Protein AF-A0A820MQW8-F1 (afdb_monomer_lite)

Structure (mmCIF, N/CA/C/O backbone):
data_AF-A0A820MQW8-F1
#
_entry.id   AF-A0A820MQW8-F1
#
loop_
_atom_site.group_PDB
_atom_site.id
_atom_site.type_symbol
_atom_site.label_atom_id
_atom_site.label_alt_id
_ato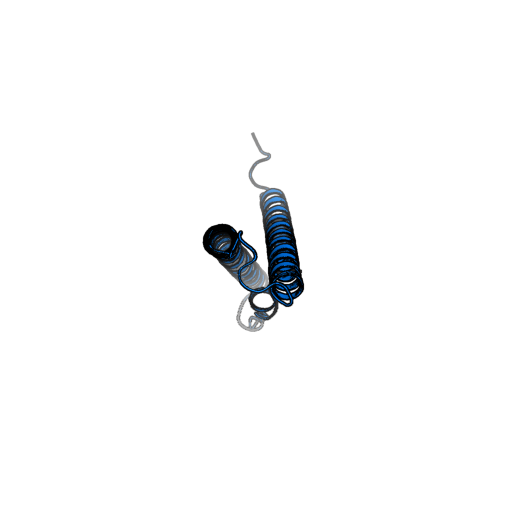m_site.label_comp_id
_atom_site.label_asym_id
_atom_site.label_entity_id
_atom_site.label_seq_id
_atom_site.pdbx_PDB_ins_code
_atom_site.Cartn_x
_atom_site.Cartn_y
_atom_site.Cartn_z
_atom_site.occupancy
_atom_site.B_iso_or_equiv
_atom_site.auth_seq_id
_atom_site.auth_comp_id
_atom_site.auth_asym_id
_atom_site.auth_atom_id
_atom_site.pdbx_PDB_model_num
ATOM 1 N N . MET A 1 1 ? -7.905 2.140 -4.196 1.00 46.97 1 MET A N 1
ATOM 2 C CA . MET A 1 1 ? -8.054 0.888 -3.418 1.00 46.97 1 MET A CA 1
ATOM 3 C C . MET A 1 1 ? -6.658 0.487 -2.981 1.00 46.97 1 MET A C 1
ATOM 5 O O . MET A 1 1 ? -5.786 0.477 -3.845 1.00 46.97 1 MET A O 1
ATOM 9 N N . PRO A 1 2 ? -6.408 0.249 -1.688 1.00 52.06 2 PRO A N 1
ATOM 10 C CA . PRO A 1 2 ? -5.089 -0.156 -1.218 1.00 52.06 2 PRO A CA 1
ATOM 11 C C . PRO A 1 2 ? -4.664 -1.500 -1.855 1.00 52.06 2 PRO A C 1
ATOM 13 O O . PRO A 1 2 ? -5.496 -2.222 -2.417 1.00 52.06 2 PRO A O 1
ATOM 16 N N . PRO A 1 3 ? -3.366 -1.857 -1.818 1.00 58.19 3 PRO A N 1
ATOM 17 C CA . PRO A 1 3 ? -2.882 -3.121 -2.363 1.00 58.19 3 PRO A CA 1
ATOM 18 C C . PRO A 1 3 ? -3.689 -4.293 -1.802 1.00 58.19 3 PRO A C 1
ATOM 20 O O . PRO A 1 3 ? -3.958 -4.339 -0.603 1.00 58.19 3 PRO A O 1
ATOM 23 N N . LYS A 1 4 ? -4.027 -5.280 -2.647 1.00 60.31 4 LYS A N 1
ATOM 24 C CA . LYS A 1 4 ? -4.878 -6.433 -2.278 1.00 60.31 4 LYS A CA 1
ATOM 25 C C . LYS A 1 4 ? -4.436 -7.170 -1.004 1.00 60.31 4 LYS A C 1
ATOM 27 O O . LYS A 1 4 ? -5.248 -7.870 -0.419 1.00 60.31 4 LYS A O 1
ATOM 32 N N . ILE A 1 5 ? -3.167 -7.067 -0.605 1.00 57.62 5 ILE A N 1
ATOM 33 C CA . ILE A 1 5 ? -2.648 -7.639 0.646 1.00 57.62 5 ILE A CA 1
ATOM 34 C C . ILE A 1 5 ? -3.206 -6.923 1.883 1.00 57.62 5 ILE A C 1
ATOM 36 O O . ILE A 1 5 ? -3.490 -7.587 2.869 1.00 57.62 5 ILE A O 1
ATOM 40 N N . ILE A 1 6 ? -3.392 -5.604 1.830 1.00 58.69 6 ILE A N 1
ATOM 41 C CA . ILE A 1 6 ? -3.839 -4.790 2.969 1.00 58.69 6 ILE A CA 1
ATOM 42 C C . ILE A 1 6 ? -5.366 -4.867 3.123 1.00 58.69 6 ILE A C 1
ATOM 44 O O . ILE A 1 6 ? -5.859 -4.966 4.242 1.00 58.69 6 ILE A O 1
ATOM 48 N N . ASP A 1 7 ? -6.105 -4.914 2.009 1.00 59.03 7 ASP A N 1
ATOM 49 C CA . ASP A 1 7 ? -7.576 -5.019 2.015 1.00 59.03 7 ASP A CA 1
ATOM 50 C C . ASP A 1 7 ? -8.107 -6.419 2.348 1.00 59.03 7 ASP A C 1
ATOM 52 O O . ASP A 1 7 ? -9.251 -6.562 2.766 1.00 59.03 7 ASP A O 1
ATOM 56 N N . LYS A 1 8 ? -7.307 -7.475 2.153 1.00 59.53 8 LYS A N 1
ATOM 57 C CA . LYS A 1 8 ? -7.740 -8.859 2.417 1.00 59.53 8 LYS A CA 1
ATOM 58 C C . LYS A 1 8 ? -7.628 -9.281 3.876 1.00 59.53 8 LYS A C 1
ATOM 60 O O . LYS A 1 8 ? -8.107 -10.362 4.215 1.00 59.53 8 LYS A O 1
ATOM 65 N N . VAL A 1 9 ? -6.981 -8.481 4.720 1.00 61.25 9 VAL A N 1
ATOM 66 C CA . VAL A 1 9 ? -6.944 -8.759 6.155 1.00 61.25 9 VAL A CA 1
ATOM 67 C C . VAL A 1 9 ? -8.225 -8.200 6.761 1.00 61.25 9 VAL A C 1
ATOM 69 O O . VAL A 1 9 ? -8.308 -7.027 7.134 1.00 61.25 9 VAL A O 1
ATOM 72 N N . ASP A 1 10 ? -9.252 -9.048 6.777 1.00 59.91 10 ASP A N 1
ATOM 73 C CA . ASP A 1 10 ? -10.512 -8.745 7.438 1.00 59.91 10 ASP A CA 1
ATOM 74 C C . ASP A 1 10 ? -10.359 -8.990 8.940 1.00 59.91 10 ASP A C 1
ATOM 76 O O . ASP A 1 10 ? -10.256 -10.121 9.416 1.00 59.91 10 ASP A O 1
ATOM 80 N N . PHE A 1 11 ? -10.285 -7.895 9.683 1.00 63.81 11 PHE A N 1
ATOM 81 C CA . PHE A 1 11 ? -10.211 -7.888 11.133 1.00 63.81 11 PHE A CA 1
ATOM 82 C C . PHE A 1 11 ? -11.628 -7.805 11.710 1.00 63.81 11 PHE A C 1
ATOM 84 O O . PHE A 1 11 ? -11.994 -6.854 12.400 1.00 63.81 11 PHE A O 1
ATOM 91 N N . SER A 1 12 ? -12.461 -8.792 11.377 1.00 66.44 12 SER A N 1
ATOM 92 C CA . SER A 1 12 ? -13.789 -8.923 11.963 1.00 66.44 12 SER A CA 1
ATOM 93 C C . SER A 1 12 ? -13.652 -9.540 13.355 1.00 66.44 12 SER A C 1
ATOM 95 O O . SER A 1 12 ? -13.425 -10.745 13.490 1.00 66.44 12 SER A O 1
ATOM 97 N N . PHE A 1 13 ? -13.778 -8.724 14.396 1.00 71.88 13 PHE A N 1
ATOM 98 C CA . PHE A 1 13 ? -13.758 -9.194 15.777 1.00 71.88 13 PHE A CA 1
ATOM 99 C C . PHE A 1 13 ? -15.158 -9.136 16.382 1.00 71.88 13 PHE A C 1
ATOM 101 O O . PHE A 1 13 ? -15.923 -8.207 16.121 1.00 71.88 13 PHE A O 1
ATOM 108 N N . LYS A 1 14 ? -15.483 -10.133 17.204 1.00 79.94 14 LYS A N 1
ATOM 109 C CA . LYS A 1 14 ? -16.664 -10.130 18.065 1.00 79.94 14 LYS A CA 1
ATOM 110 C C . LYS A 1 14 ? -16.234 -10.487 19.471 1.00 79.94 14 LYS A C 1
ATOM 112 O O . LYS A 1 14 ? -15.511 -11.465 19.660 1.00 79.94 14 LYS A O 1
ATOM 117 N N . ILE A 1 15 ? -16.677 -9.684 20.422 1.00 81.25 15 ILE A N 1
ATOM 118 C CA . ILE A 1 15 ? -16.440 -9.912 21.841 1.00 81.25 15 ILE A CA 1
ATOM 119 C C . ILE A 1 15 ? -17.687 -10.590 22.406 1.00 81.25 15 ILE A C 1
ATOM 121 O O . ILE A 1 15 ? -18.798 -10.344 21.936 1.00 81.25 15 ILE A O 1
ATOM 125 N N . ASP A 1 16 ? -17.510 -11.488 23.371 1.00 83.94 16 ASP A N 1
ATOM 126 C CA . ASP A 1 16 ? -18.637 -12.081 24.084 1.00 83.94 16 ASP A CA 1
ATOM 127 C C . ASP A 1 16 ? -19.214 -11.059 25.071 1.00 83.94 16 ASP A C 1
ATOM 129 O O . ASP A 1 16 ? -18.721 -10.884 26.182 1.00 83.94 16 ASP A O 1
ATOM 133 N N . GLU A 1 17 ? -20.263 -10.364 24.645 1.00 85.38 17 GLU A N 1
ATOM 134 C CA . GLU A 1 17 ? -20.953 -9.336 25.432 1.00 85.38 17 GLU A CA 1
ATOM 135 C C . GLU A 1 17 ? -21.783 -9.921 26.591 1.00 85.38 17 GLU A C 1
ATOM 137 O O . GLU A 1 17 ? -22.343 -9.167 27.381 1.00 85.38 17 GLU A O 1
ATOM 142 N N . SER A 1 18 ? -21.880 -11.253 26.729 1.00 87.12 18 SER A N 1
ATOM 143 C CA . SER A 1 18 ? -22.629 -11.877 27.833 1.00 87.12 18 SER A CA 1
ATOM 144 C C . SER A 1 18 ? -21.868 -11.896 29.164 1.00 87.12 18 SER A C 1
ATOM 146 O O . SER A 1 18 ? -22.481 -12.076 30.219 1.00 87.12 18 SER A O 1
ATOM 148 N N . ILE A 1 19 ? -20.546 -11.705 29.122 1.00 90.38 19 ILE A N 1
ATOM 149 C CA . ILE A 1 19 ? -19.641 -11.810 30.280 1.00 90.38 19 ILE A CA 1
ATOM 150 C C . ILE A 1 19 ? -19.038 -10.469 30.716 1.00 90.38 19 ILE A C 1
ATOM 152 O O . ILE A 1 19 ? -18.412 -10.404 31.773 1.00 90.38 19 ILE A O 1
ATOM 156 N N . ILE A 1 20 ? -19.235 -9.412 29.930 1.00 89.06 20 ILE A N 1
ATOM 157 C CA . ILE A 1 20 ? -18.750 -8.054 30.198 1.00 89.06 20 ILE A CA 1
ATOM 158 C C . ILE A 1 20 ? -19.895 -7.053 30.059 1.00 89.06 20 ILE A C 1
ATOM 160 O O . ILE A 1 20 ? -20.883 -7.306 29.373 1.00 89.06 20 ILE A O 1
ATOM 164 N N . ASN A 1 21 ? -19.783 -5.909 30.728 1.00 90.69 21 ASN A N 1
ATOM 165 C CA . ASN A 1 21 ? -20.774 -4.843 30.581 1.00 90.69 21 ASN A CA 1
ATOM 166 C C . ASN A 1 21 ? -20.587 -4.087 29.248 1.00 90.69 21 ASN A C 1
ATOM 168 O O . ASN A 1 21 ? -19.553 -4.199 28.589 1.00 90.69 21 ASN A O 1
ATOM 172 N N . GLN A 1 22 ? -21.600 -3.312 28.845 1.00 87.88 22 GLN A N 1
ATOM 173 C CA . GLN A 1 22 ? -21.602 -2.611 27.554 1.00 87.88 22 GLN A CA 1
ATOM 174 C C . GLN A 1 22 ? -20.458 -1.603 27.405 1.00 87.88 22 GLN A C 1
ATOM 176 O O . GLN A 1 22 ? -19.885 -1.503 26.321 1.00 87.88 22 GLN A O 1
ATOM 181 N N . ASP A 1 23 ? -20.100 -0.890 28.473 1.00 89.44 23 ASP A N 1
ATOM 182 C CA . ASP A 1 23 ? -19.034 0.115 28.428 1.00 89.44 23 ASP A CA 1
ATOM 183 C C . ASP A 1 23 ? -17.667 -0.543 28.203 1.00 89.44 23 ASP A C 1
ATOM 185 O O . ASP A 1 23 ? -16.865 -0.083 27.388 1.00 89.44 23 ASP A O 1
ATOM 189 N N . GLU A 1 24 ? -17.422 -1.672 28.870 1.00 87.25 24 GLU A N 1
ATOM 190 C CA . GLU A 1 24 ? -16.214 -2.480 28.712 1.00 87.25 24 GLU A CA 1
ATOM 191 C C . GLU A 1 24 ? -16.133 -3.103 27.311 1.00 87.25 24 GLU A C 1
ATOM 193 O O . GLU A 1 24 ? -15.089 -3.026 26.658 1.00 87.25 24 GLU A O 1
ATOM 198 N N . ALA A 1 25 ? -17.250 -3.625 26.791 1.00 87.19 25 ALA A N 1
ATOM 199 C CA . ALA A 1 25 ? -17.326 -4.126 25.420 1.00 87.19 25 ALA A CA 1
ATOM 200 C C . ALA A 1 25 ? -17.010 -3.025 24.396 1.00 87.19 25 ALA A C 1
ATOM 202 O O . ALA A 1 25 ? -16.192 -3.225 23.493 1.00 87.19 25 ALA A O 1
ATOM 203 N N . GLN A 1 26 ? -17.604 -1.839 24.556 1.00 85.31 26 GLN A N 1
ATOM 204 C CA . GLN A 1 26 ? -17.368 -0.704 23.668 1.00 85.31 26 GLN A CA 1
ATOM 205 C C . GLN A 1 26 ? -15.916 -0.216 23.735 1.00 85.31 26 GLN A C 1
ATOM 207 O O . GLN A 1 26 ? -15.318 0.072 22.694 1.00 85.31 26 GLN A O 1
ATOM 212 N N . ALA A 1 27 ? -15.320 -0.164 24.930 1.00 88.75 27 ALA A N 1
ATOM 213 C CA . ALA A 1 27 ? -13.913 0.184 25.103 1.00 88.75 27 ALA A CA 1
ATOM 214 C C . ALA A 1 27 ? -12.995 -0.804 24.365 1.00 88.75 27 ALA A C 1
ATOM 216 O O . ALA A 1 27 ? -12.076 -0.384 23.655 1.00 88.75 27 ALA A O 1
ATOM 217 N N . MET A 1 28 ? -13.274 -2.105 24.455 1.00 87.56 28 MET A N 1
ATOM 218 C CA . MET A 1 28 ? -12.514 -3.121 23.729 1.00 87.56 28 MET A CA 1
ATOM 219 C C . MET A 1 28 ? -12.706 -3.023 22.207 1.00 87.56 28 MET A C 1
ATOM 221 O O . MET A 1 28 ? -11.722 -3.113 21.468 1.00 87.56 28 MET A O 1
ATOM 225 N N . TYR A 1 29 ? -13.925 -2.774 21.712 1.00 86.25 29 TYR A N 1
ATOM 226 C CA . TYR A 1 29 ? -14.151 -2.520 20.282 1.00 86.25 29 TYR A CA 1
ATOM 227 C C . TYR A 1 29 ? -13.371 -1.293 19.792 1.00 86.25 29 TYR A C 1
ATOM 229 O O . TYR A 1 29 ? -12.760 -1.340 18.721 1.00 86.25 29 TYR A O 1
ATOM 237 N N . ASN A 1 30 ? -13.329 -0.216 20.582 1.00 86.06 30 ASN A N 1
ATOM 238 C CA . ASN A 1 30 ? -12.551 0.981 20.259 1.00 86.06 30 ASN A CA 1
ATOM 239 C C . ASN A 1 30 ? -11.047 0.669 20.181 1.00 86.06 30 ASN A C 1
ATOM 241 O O . ASN A 1 30 ? -10.388 1.061 19.215 1.00 86.06 30 ASN A O 1
ATOM 245 N N . GLN A 1 31 ? -10.512 -0.099 21.136 1.00 87.69 31 GLN A N 1
ATOM 246 C CA . GLN A 1 31 ? -9.113 -0.542 21.119 1.00 87.69 31 GLN A CA 1
ATOM 247 C C . GLN A 1 31 ? -8.803 -1.417 19.897 1.00 87.69 31 GLN A C 1
ATOM 249 O O . GLN A 1 31 ? -7.814 -1.183 19.203 1.00 87.69 31 GLN A O 1
ATOM 254 N N . MET A 1 32 ? -9.664 -2.387 19.576 1.00 84.19 32 MET A N 1
ATOM 255 C CA . MET A 1 32 ? -9.501 -3.240 18.391 1.00 84.19 32 MET A CA 1
ATOM 256 C C . MET A 1 32 ? -9.553 -2.435 17.088 1.00 84.19 32 MET A C 1
ATOM 258 O O . MET A 1 32 ? -8.774 -2.692 16.160 1.00 84.19 32 MET A O 1
ATOM 262 N N . ARG A 1 33 ? -10.432 -1.429 17.019 1.00 82.38 33 ARG A N 1
ATOM 263 C CA . ARG A 1 33 ? -10.508 -0.502 15.885 1.00 82.38 33 ARG A CA 1
ATOM 264 C C . ARG A 1 33 ? -9.208 0.286 15.735 1.00 82.38 33 ARG A C 1
ATOM 266 O O . ARG A 1 33 ? -8.699 0.381 14.617 1.00 82.38 33 ARG A O 1
ATOM 273 N N . GLN A 1 34 ? -8.647 0.785 16.837 1.00 85.31 34 GLN A N 1
ATOM 274 C CA . GLN A 1 34 ? -7.377 1.511 16.825 1.00 85.31 34 GLN A CA 1
ATOM 275 C C . GLN A 1 34 ? -6.214 0.617 16.372 1.00 85.31 34 GLN A C 1
ATOM 277 O O . GLN A 1 34 ? -5.484 0.989 15.457 1.00 85.31 34 GLN A O 1
ATOM 282 N N . ILE A 1 35 ? -6.101 -0.601 16.911 1.00 86.69 35 ILE A N 1
ATOM 283 C CA . ILE A 1 35 ? -5.075 -1.578 16.502 1.00 86.69 35 ILE A CA 1
ATOM 284 C C . ILE A 1 35 ? -5.160 -1.864 14.998 1.00 86.69 35 ILE A C 1
ATOM 286 O O . ILE A 1 35 ? -4.149 -1.875 14.294 1.00 86.69 35 ILE A O 1
ATOM 290 N N . THR A 1 36 ? -6.376 -2.062 14.486 1.00 83.38 36 THR A N 1
ATOM 291 C CA . THR A 1 36 ? -6.612 -2.315 13.058 1.00 83.38 36 THR A CA 1
ATOM 292 C C . THR A 1 36 ? -6.191 -1.121 12.201 1.00 83.38 36 THR A C 1
ATOM 294 O O . THR A 1 36 ? -5.552 -1.295 11.157 1.00 83.38 36 THR A O 1
ATOM 297 N N . LYS A 1 37 ? -6.522 0.097 12.644 1.00 82.19 37 LYS A N 1
ATOM 298 C CA . LYS A 1 37 ? -6.122 1.343 11.983 1.00 82.19 37 LYS A CA 1
ATOM 299 C C . LYS A 1 37 ? -4.600 1.497 11.949 1.00 82.19 37 LYS A C 1
ATOM 301 O O . LYS A 1 37 ? -4.036 1.783 10.887 1.00 82.19 37 LYS A O 1
ATOM 306 N N . ASP A 1 38 ? -3.931 1.246 13.069 1.00 84.81 38 ASP A N 1
ATOM 307 C CA . ASP A 1 38 ? -2.476 1.345 13.181 1.00 84.81 38 ASP A CA 1
ATOM 308 C C . ASP A 1 38 ? -1.775 0.321 12.293 1.00 84.81 38 ASP A C 1
ATOM 310 O O . ASP A 1 38 ? -0.852 0.679 11.555 1.00 84.81 38 ASP A O 1
ATOM 314 N N . PHE A 1 39 ? -2.252 -0.928 12.282 1.00 84.56 39 PHE A N 1
ATOM 315 C CA . PHE A 1 39 ? -1.736 -1.964 11.391 1.00 84.56 39 PHE A CA 1
ATOM 316 C C . PHE A 1 39 ? -1.839 -1.543 9.922 1.00 84.56 39 PHE A C 1
ATOM 318 O O . PHE A 1 39 ? -0.835 -1.562 9.207 1.00 84.56 39 PHE A O 1
ATOM 325 N N . ARG A 1 40 ? -3.028 -1.119 9.468 1.00 81.25 40 ARG A N 1
ATOM 326 C CA . ARG A 1 40 ? -3.242 -0.696 8.072 1.00 81.25 40 ARG A CA 1
ATOM 327 C C . ARG A 1 40 ? -2.347 0.483 7.702 1.00 81.25 40 ARG A C 1
ATOM 329 O O . ARG A 1 40 ? -1.748 0.490 6.627 1.00 81.25 40 ARG A O 1
ATOM 336 N N . THR A 1 41 ? -2.202 1.441 8.613 1.00 82.94 41 THR A N 1
ATOM 337 C CA . THR A 1 41 ? -1.343 2.615 8.426 1.00 82.94 41 THR A CA 1
ATOM 338 C C . THR A 1 41 ? 0.127 2.222 8.300 1.00 82.94 41 THR A C 1
ATOM 340 O O . THR A 1 41 ? 0.811 2.667 7.376 1.00 82.94 41 THR A O 1
ATOM 343 N N . GLN A 1 42 ? 0.633 1.379 9.201 1.00 84.69 42 GLN A N 1
ATOM 344 C CA . GLN A 1 42 ? 2.027 0.928 9.175 1.00 84.69 42 GLN A CA 1
ATOM 345 C C . GLN A 1 42 ? 2.321 0.068 7.943 1.00 84.69 42 GLN A C 1
ATOM 347 O O . GLN A 1 42 ? 3.316 0.306 7.256 1.00 84.69 42 GLN A O 1
ATOM 352 N N . ALA A 1 43 ? 1.431 -0.870 7.615 1.00 83.38 43 ALA A N 1
ATOM 353 C CA . ALA A 1 43 ? 1.545 -1.698 6.419 1.00 83.38 43 ALA A CA 1
ATOM 354 C C . ALA A 1 43 ? 1.580 -0.839 5.146 1.00 83.38 43 ALA A C 1
ATOM 356 O O . ALA A 1 43 ? 2.419 -1.060 4.273 1.00 83.38 43 ALA A O 1
ATOM 357 N N . MET A 1 44 ? 0.727 0.186 5.061 1.00 81.31 44 MET A N 1
ATOM 358 C CA . MET A 1 44 ? 0.713 1.098 3.921 1.00 81.31 44 MET A CA 1
ATOM 359 C C . MET A 1 44 ? 1.987 1.949 3.836 1.00 81.31 44 MET A C 1
ATOM 361 O O . MET A 1 44 ? 2.540 2.113 2.750 1.00 81.31 44 MET A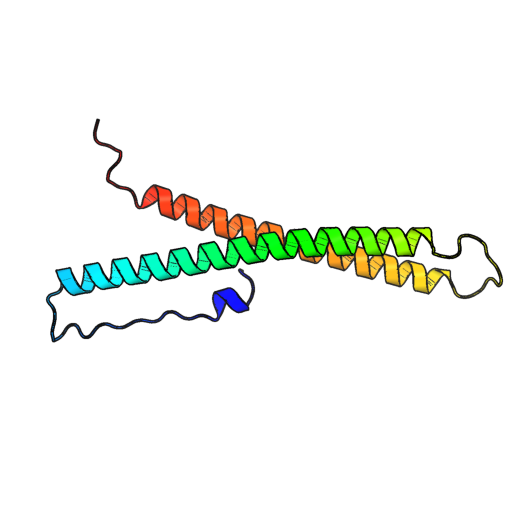 O 1
ATOM 365 N N . LYS A 1 45 ? 2.502 2.454 4.965 1.00 83.50 45 LYS A N 1
ATOM 366 C CA . LYS A 1 45 ? 3.783 3.186 4.999 1.00 83.50 45 LYS A CA 1
ATOM 367 C C . LYS A 1 45 ? 4.935 2.326 4.478 1.00 83.50 45 LYS A C 1
ATOM 369 O O . LYS A 1 45 ? 5.695 2.787 3.628 1.00 83.50 45 LYS A O 1
ATOM 374 N N . LEU A 1 46 ? 5.033 1.081 4.946 1.00 85.25 46 LEU A N 1
ATOM 375 C CA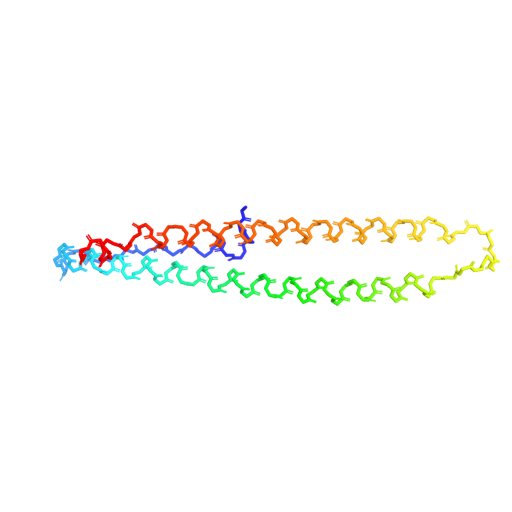 . LEU A 1 46 ? 6.043 0.129 4.475 1.00 85.25 46 LEU A CA 1
ATOM 376 C C . LEU A 1 46 ? 5.882 -0.170 2.981 1.00 85.25 46 LEU A C 1
ATOM 378 O O . LEU A 1 46 ? 6.873 -0.200 2.253 1.00 85.25 46 LEU A O 1
ATOM 382 N N . TYR A 1 47 ? 4.645 -0.328 2.504 1.00 82.56 47 TYR A N 1
ATOM 383 C CA . TYR A 1 47 ? 4.368 -0.533 1.084 1.00 82.56 47 TYR A CA 1
ATOM 384 C C . TYR A 1 47 ? 4.852 0.640 0.223 1.00 82.56 47 TYR A C 1
ATOM 386 O O . TYR A 1 47 ? 5.522 0.423 -0.788 1.00 82.56 47 TYR A O 1
ATOM 394 N N . VAL A 1 48 ? 4.568 1.882 0.632 1.00 83.38 48 VAL A N 1
ATOM 395 C CA . VAL A 1 48 ? 5.028 3.086 -0.081 1.00 83.38 48 VAL A CA 1
ATOM 396 C C . VAL A 1 48 ? 6.554 3.161 -0.096 1.00 83.38 48 VAL A C 1
ATOM 398 O O . VAL A 1 48 ? 7.138 3.425 -1.145 1.00 83.38 48 VAL A O 1
ATOM 401 N N . GLN A 1 49 ? 7.211 2.883 1.033 1.00 82.88 49 GLN A N 1
ATOM 402 C CA . GLN A 1 49 ? 8.675 2.862 1.117 1.00 82.88 49 GLN A CA 1
ATOM 403 C C . GLN A 1 49 ? 9.294 1.796 0.203 1.00 82.88 49 GLN A C 1
ATOM 405 O O . GLN A 1 49 ? 10.227 2.101 -0.542 1.00 82.88 49 GLN A O 1
ATOM 410 N N . SER A 1 50 ? 8.755 0.572 0.212 1.00 83.81 50 SER A N 1
ATOM 411 C CA . SER A 1 50 ? 9.191 -0.505 -0.689 1.00 83.81 50 SER A CA 1
ATOM 412 C C . SER A 1 50 ? 8.999 -0.107 -2.149 1.00 83.81 50 SER A C 1
ATOM 414 O O . SER A 1 50 ? 9.929 -0.212 -2.942 1.00 83.81 50 SER A O 1
ATOM 416 N N . SER A 1 51 ? 7.830 0.439 -2.491 1.00 81.06 51 SER A N 1
ATOM 417 C CA . SER A 1 51 ? 7.507 0.873 -3.854 1.00 81.06 51 SER A CA 1
ATOM 418 C C . SER A 1 51 ? 8.437 1.988 -4.337 1.00 81.06 51 SER A C 1
ATOM 420 O O . SER A 1 51 ? 8.889 1.967 -5.480 1.00 81.06 51 SER A O 1
ATOM 422 N N . ALA A 1 52 ? 8.773 2.944 -3.466 1.00 80.25 52 ALA A N 1
ATOM 423 C CA . ALA A 1 52 ? 9.736 3.998 -3.773 1.00 80.25 52 ALA A CA 1
ATOM 424 C C . ALA A 1 52 ? 11.136 3.423 -4.041 1.00 80.25 52 ALA A C 1
ATOM 426 O O . ALA A 1 52 ? 11.789 3.821 -5.007 1.00 80.25 52 ALA A O 1
ATOM 427 N N . ARG A 1 53 ? 11.573 2.448 -3.232 1.00 81.62 53 ARG A N 1
ATOM 428 C CA . ARG A 1 53 ? 12.866 1.780 -3.416 1.00 81.62 53 ARG A CA 1
ATOM 429 C C . ARG A 1 53 ? 12.909 0.929 -4.686 1.00 81.62 53 ARG A C 1
ATOM 431 O O . ARG A 1 53 ? 13.895 0.983 -5.416 1.00 81.62 53 ARG A O 1
ATOM 438 N N . GLU A 1 54 ? 11.856 0.167 -4.967 1.00 80.19 54 GLU A N 1
ATOM 439 C CA . GLU A 1 54 ? 11.723 -0.593 -6.213 1.00 80.19 54 GLU A CA 1
ATOM 440 C C . GLU A 1 54 ? 11.769 0.331 -7.430 1.00 80.19 54 GLU A C 1
ATOM 442 O O . GLU A 1 54 ? 12.440 0.014 -8.410 1.00 80.19 54 GLU A O 1
ATOM 447 N N . ASN A 1 55 ? 11.110 1.491 -7.357 1.00 80.69 55 ASN A N 1
ATOM 448 C CA . ASN A 1 55 ? 11.115 2.471 -8.439 1.00 80.69 55 ASN A CA 1
ATOM 449 C C . ASN A 1 55 ? 12.531 3.005 -8.696 1.00 80.69 55 ASN A C 1
ATOM 451 O O . ASN A 1 55 ? 12.973 3.053 -9.837 1.00 80.69 55 ASN A O 1
ATOM 455 N N . GLU A 1 56 ? 13.279 3.337 -7.640 1.00 80.31 56 GLU A N 1
ATOM 456 C CA . GLU A 1 56 ? 14.671 3.784 -7.761 1.00 80.31 56 GLU A CA 1
ATOM 457 C C . GLU A 1 56 ? 15.563 2.724 -8.430 1.00 80.31 56 GLU A C 1
ATOM 459 O O . GLU A 1 56 ? 16.328 3.038 -9.345 1.00 80.31 56 GLU A O 1
ATOM 464 N N . ILE A 1 57 ? 15.447 1.460 -8.005 1.00 80.62 57 ILE A N 1
ATOM 465 C CA . ILE A 1 57 ? 16.208 0.343 -8.582 1.00 80.62 57 ILE A CA 1
ATOM 466 C C . ILE A 1 57 ? 15.859 0.169 -10.062 1.00 80.62 57 ILE A C 1
ATOM 468 O O . ILE A 1 57 ? 16.761 0.106 -10.898 1.00 80.62 57 ILE A O 1
ATOM 472 N N . LEU A 1 58 ? 14.565 0.140 -10.390 1.00 78.50 58 LEU A N 1
ATOM 473 C CA . LEU A 1 58 ? 14.101 -0.053 -11.761 1.00 78.50 58 LEU A CA 1
ATOM 474 C C . LEU A 1 58 ? 14.513 1.103 -12.665 1.00 78.50 58 LEU A C 1
ATOM 476 O O . LEU A 1 58 ? 15.022 0.852 -13.752 1.00 78.50 58 LEU A O 1
ATOM 480 N N . SER A 1 59 ? 14.359 2.357 -12.235 1.00 77.00 59 SER A N 1
ATOM 481 C CA . SER A 1 59 ? 14.784 3.506 -13.038 1.00 77.00 59 SER A CA 1
ATOM 482 C C . SER A 1 59 ? 16.294 3.489 -13.303 1.00 77.00 59 SER A C 1
ATOM 484 O O . SER A 1 59 ? 16.721 3.860 -14.397 1.00 77.00 59 SER A O 1
ATOM 486 N N . ASN A 1 60 ? 17.112 3.034 -12.349 1.00 78.31 60 ASN A N 1
ATOM 487 C CA . ASN A 1 60 ? 18.557 2.887 -12.551 1.00 78.31 60 AS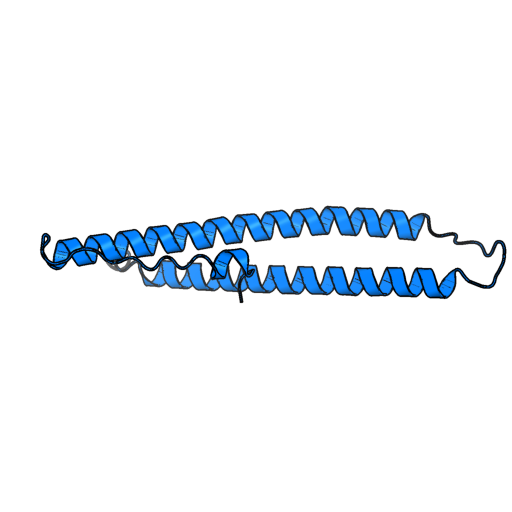N A CA 1
ATOM 488 C C . ASN A 1 60 ? 18.894 1.746 -13.525 1.00 78.31 60 ASN A C 1
ATOM 490 O O . ASN A 1 60 ? 19.739 1.920 -14.404 1.00 78.31 60 ASN A O 1
ATOM 494 N N . GLU A 1 61 ? 18.219 0.602 -13.406 1.00 77.69 61 GLU A N 1
ATOM 495 C CA . GLU A 1 61 ? 18.392 -0.540 -14.310 1.00 77.69 61 GLU A CA 1
ATOM 496 C C . GLU A 1 61 ? 17.967 -0.195 -15.746 1.00 77.69 61 GLU A C 1
ATOM 498 O O . GLU A 1 61 ? 18.720 -0.434 -16.689 1.00 77.69 61 GLU A O 1
ATOM 503 N N . ILE A 1 62 ? 16.804 0.444 -15.913 1.00 73.25 62 ILE A N 1
ATOM 504 C CA . ILE A 1 62 ? 16.282 0.892 -17.211 1.00 73.25 62 ILE A CA 1
ATOM 505 C C . ILE A 1 62 ? 17.256 1.866 -17.873 1.00 73.25 62 ILE A C 1
ATOM 507 O O . ILE A 1 62 ? 17.568 1.696 -19.051 1.00 73.25 62 ILE A O 1
ATOM 511 N N . LYS A 1 63 ? 17.767 2.859 -17.131 1.00 75.19 63 LYS A N 1
ATOM 512 C CA . LYS A 1 63 ? 18.783 3.790 -17.649 1.00 75.19 63 LYS A CA 1
ATOM 513 C C . LYS A 1 63 ? 20.027 3.049 -18.120 1.00 75.19 63 LYS A C 1
ATOM 515 O O . LYS A 1 63 ? 20.453 3.261 -19.248 1.00 75.19 63 LYS A O 1
ATOM 520 N N . GLY A 1 64 ? 20.546 2.130 -17.306 1.00 74.62 64 GLY A N 1
ATOM 521 C CA . GLY A 1 64 ? 21.719 1.337 -17.668 1.00 74.62 64 GLY A CA 1
ATOM 522 C C . GLY A 1 64 ? 21.501 0.455 -18.901 1.00 74.62 64 GLY A C 1
ATOM 523 O O . GLY A 1 64 ? 22.423 0.283 -19.694 1.00 74.62 64 GLY A O 1
ATOM 524 N N . ILE A 1 65 ? 20.295 -0.084 -19.096 1.00 72.19 65 ILE A N 1
ATOM 525 C CA . ILE A 1 65 ? 19.957 -0.871 -20.289 1.00 72.19 65 ILE A CA 1
ATOM 526 C C . ILE A 1 65 ? 19.835 0.033 -21.519 1.00 72.19 65 ILE A C 1
ATOM 528 O O . ILE A 1 65 ? 20.404 -0.300 -22.553 1.00 72.19 65 ILE A O 1
ATOM 532 N N . ILE A 1 66 ? 19.159 1.182 -21.416 1.00 69.19 66 ILE A N 1
ATOM 533 C CA . ILE A 1 66 ? 19.047 2.156 -22.516 1.00 69.19 66 ILE A CA 1
ATOM 534 C C . ILE A 1 66 ? 20.431 2.674 -22.931 1.00 69.19 66 ILE A C 1
ATOM 536 O O . ILE A 1 66 ? 20.726 2.732 -24.118 1.00 69.19 66 ILE A O 1
ATOM 540 N N . GLU A 1 67 ? 21.299 3.006 -21.974 1.00 71.88 67 GLU A N 1
ATOM 541 C CA . GLU A 1 67 ? 22.663 3.490 -22.242 1.00 71.88 67 GLU A CA 1
ATOM 542 C C . GLU A 1 67 ? 23.551 2.439 -22.923 1.00 71.88 67 GLU A C 1
ATOM 544 O O . GLU A 1 67 ? 24.486 2.792 -23.640 1.00 71.88 67 GLU A O 1
ATOM 549 N N . ARG A 1 68 ? 23.270 1.151 -22.696 1.00 70.44 68 ARG A N 1
ATOM 550 C CA . ARG A 1 68 ? 24.009 0.018 -23.276 1.00 70.44 68 ARG A CA 1
ATOM 551 C C . ARG A 1 68 ? 23.328 -0.580 -24.501 1.00 70.44 68 ARG A C 1
ATOM 553 O O . ARG A 1 68 ? 23.853 -1.542 -25.061 1.00 70.44 68 ARG A O 1
ATOM 560 N N . PHE A 1 69 ? 22.171 -0.055 -24.905 1.00 67.81 69 PHE A N 1
ATOM 561 C CA . PHE A 1 69 ? 21.544 -0.474 -26.149 1.00 67.81 69 PHE A CA 1
ATOM 562 C C . PHE A 1 69 ? 22.473 -0.087 -27.310 1.00 67.81 69 PHE A C 1
ATOM 564 O O . PHE A 1 69 ? 23.033 1.012 -27.285 1.00 67.81 69 PHE A O 1
ATOM 571 N N . PRO A 1 70 ? 22.690 -0.969 -28.304 1.00 66.31 70 PRO A N 1
ATOM 572 C CA . PRO A 1 70 ? 23.562 -0.656 -29.427 1.00 66.31 70 PRO A CA 1
ATOM 573 C C . PRO A 1 70 ? 23.064 0.615 -30.127 1.00 66.31 70 PRO A C 1
ATOM 575 O O . PRO A 1 70 ? 21.983 0.625 -30.711 1.00 66.31 70 PRO A O 1
ATOM 578 N N . ASN A 1 71 ? 23.840 1.697 -30.031 1.00 56.81 71 ASN A N 1
ATOM 579 C CA . ASN A 1 71 ? 23.546 2.974 -30.692 1.00 56.81 71 ASN A CA 1
ATOM 580 C C . ASN A 1 71 ? 23.984 2.975 -32.163 1.00 56.81 71 ASN A C 1
ATOM 582 O O . ASN A 1 71 ? 23.656 3.892 -32.913 1.00 56.81 71 ASN A O 1
ATOM 586 N N . GLU A 1 72 ? 24.735 1.954 -32.570 1.00 50.78 72 GLU A N 1
ATOM 587 C CA . GLU A 1 72 ? 25.287 1.813 -33.906 1.00 50.78 72 GLU A CA 1
ATOM 588 C C . GLU A 1 72 ? 24.637 0.604 -34.572 1.00 50.78 72 GLU A C 1
ATOM 590 O O . GLU A 1 72 ? 24.632 -0.502 -34.032 1.00 50.78 72 GLU A O 1
ATOM 595 N N . ASN A 1 73 ? 24.034 0.851 -35.734 1.00 53.94 73 ASN A N 1
ATOM 596 C CA . ASN A 1 73 ? 23.566 -0.176 -36.651 1.00 53.94 73 ASN A CA 1
ATOM 597 C C . ASN A 1 73 ? 24.745 -1.073 -37.050 1.00 53.94 73 ASN A C 1
ATOM 599 O O . ASN A 1 73 ? 25.410 -0.776 -38.040 1.00 53.94 73 ASN A O 1
ATOM 603 N N . ASP A 1 74 ? 24.984 -2.159 -36.327 1.00 52.44 74 ASP A N 1
ATOM 604 C CA . ASP A 1 74 ? 25.811 -3.257 -36.821 1.00 52.44 74 ASP A CA 1
ATOM 605 C C . ASP A 1 74 ? 24.854 -4.397 -37.178 1.00 52.44 74 ASP A C 1
ATOM 607 O O . ASP A 1 74 ? 24.463 -5.188 -36.336 1.00 52.44 74 ASP A O 1
ATOM 611 N N . ASP A 1 75 ? 24.368 -4.388 -38.420 1.00 50.59 75 ASP A N 1
ATOM 612 C CA . ASP A 1 75 ? 23.374 -5.314 -38.994 1.00 50.59 75 ASP A CA 1
ATOM 613 C C . ASP A 1 75 ? 21.915 -4.845 -38.851 1.00 50.59 75 ASP A C 1
ATOM 615 O O . ASP A 1 75 ? 21.068 -5.413 -38.154 1.00 50.59 75 ASP A O 1
ATOM 619 N N . GLY A 1 76 ? 21.595 -3.765 -39.569 1.00 51.12 76 GLY A N 1
ATOM 620 C CA . GLY A 1 76 ? 20.241 -3.238 -39.681 1.00 51.12 76 GLY A CA 1
ATOM 621 C C . GLY A 1 76 ? 19.238 -4.281 -40.170 1.00 51.12 76 GLY A C 1
ATOM 622 O O . GLY A 1 76 ? 19.183 -4.551 -41.363 1.00 51.12 76 GLY A O 1
ATOM 623 N N . PHE A 1 77 ? 18.405 -4.803 -39.262 1.00 50.19 77 PHE A N 1
ATOM 624 C CA . PHE A 1 77 ? 16.988 -5.069 -39.556 1.00 50.19 77 PHE A CA 1
ATOM 625 C C . PHE A 1 77 ? 16.076 -5.342 -38.335 1.00 50.19 77 PHE A C 1
ATOM 627 O O . PHE A 1 77 ? 14.865 -5.398 -38.525 1.00 50.19 77 PHE A O 1
ATOM 634 N N . TYR A 1 78 ? 16.564 -5.497 -37.090 1.00 51.53 78 TYR A N 1
ATOM 635 C CA . TYR A 1 78 ? 15.682 -5.977 -35.994 1.00 51.53 78 TYR A CA 1
ATOM 636 C C . TYR A 1 78 ? 15.848 -5.354 -34.590 1.00 51.53 78 TYR A C 1
ATOM 638 O O . TYR A 1 78 ? 15.126 -5.753 -33.676 1.00 51.53 78 TYR A O 1
ATOM 646 N N . ALA A 1 79 ? 16.723 -4.365 -34.375 1.00 55.06 79 ALA A N 1
ATOM 647 C CA . ALA A 1 79 ? 16.924 -3.781 -33.036 1.00 55.06 79 ALA A CA 1
ATOM 648 C C . ALA A 1 79 ? 15.810 -2.796 -32.603 1.00 55.06 79 ALA A C 1
ATOM 650 O O . ALA A 1 79 ? 15.461 -2.713 -31.422 1.00 55.06 79 ALA A O 1
ATOM 651 N N . GLU A 1 80 ? 15.210 -2.084 -33.561 1.00 60.69 80 GLU A N 1
ATOM 652 C CA . GLU A 1 80 ? 14.236 -1.003 -33.332 1.00 60.69 80 GLU A CA 1
ATOM 653 C C . GLU A 1 80 ? 12.934 -1.449 -32.626 1.00 60.69 80 GLU A C 1
ATOM 655 O O . GLU A 1 80 ? 12.526 -0.800 -31.656 1.00 60.69 80 GLU A O 1
ATOM 660 N N . PRO A 1 81 ? 12.286 -2.566 -33.023 1.00 66.25 81 PRO A N 1
ATOM 661 C CA . PRO A 1 81 ? 11.041 -3.009 -32.392 1.00 66.25 81 PRO A CA 1
ATOM 662 C C . PRO A 1 81 ? 11.244 -3.500 -30.955 1.00 66.25 81 PRO A C 1
ATOM 664 O O . PRO A 1 81 ? 10.397 -3.262 -30.094 1.00 66.25 81 PRO A O 1
ATOM 667 N N . GLY A 1 82 ? 12.376 -4.163 -30.683 1.00 65.69 82 GLY A N 1
ATOM 668 C CA . GLY A 1 82 ? 12.725 -4.662 -29.351 1.00 65.69 82 GLY A CA 1
ATOM 669 C C . GLY A 1 82 ? 13.006 -3.527 -28.370 1.00 65.69 82 GLY A C 1
ATOM 670 O O . GLY A 1 82 ? 12.476 -3.532 -27.259 1.00 65.69 82 GLY A O 1
ATOM 671 N N . TYR A 1 83 ? 13.757 -2.512 -28.806 1.00 72.50 83 TYR A N 1
ATOM 672 C CA . TYR A 1 83 ? 13.984 -1.297 -28.022 1.00 72.50 83 TYR A CA 1
ATOM 673 C C . TYR A 1 83 ? 12.679 -0.537 -27.749 1.00 72.50 83 TYR A C 1
ATOM 675 O O . TYR A 1 83 ? 12.411 -0.155 -26.609 1.00 72.50 83 TYR A O 1
ATOM 683 N N . ALA A 1 84 ? 11.831 -0.358 -28.767 1.00 73.12 84 ALA A N 1
ATOM 684 C CA . ALA A 1 84 ? 10.550 0.329 -28.616 1.00 73.12 84 ALA A CA 1
ATOM 685 C C . ALA A 1 84 ? 9.605 -0.408 -27.651 1.00 73.12 84 ALA A C 1
ATOM 687 O O . ALA A 1 84 ? 9.012 0.226 -26.777 1.00 73.12 84 ALA A O 1
ATOM 688 N N . ALA A 1 85 ? 9.502 -1.736 -27.761 1.00 71.81 85 ALA A N 1
ATOM 689 C CA . ALA A 1 85 ? 8.697 -2.555 -26.856 1.00 71.81 85 ALA A CA 1
ATOM 690 C C . ALA A 1 85 ? 9.239 -2.524 -25.418 1.00 71.81 85 ALA A C 1
ATOM 692 O O . ALA A 1 85 ? 8.464 -2.363 -24.474 1.00 71.81 85 ALA A O 1
ATOM 693 N N . PHE A 1 86 ? 10.563 -2.615 -25.250 1.00 75.44 86 PHE A N 1
ATOM 694 C CA . PHE A 1 86 ? 11.225 -2.499 -23.951 1.00 75.44 86 PHE A CA 1
ATOM 695 C C . PHE A 1 86 ? 10.941 -1.135 -23.310 1.00 75.44 86 PHE A C 1
ATOM 697 O O . PHE A 1 86 ? 10.437 -1.064 -22.187 1.00 75.44 86 PHE A O 1
ATOM 704 N N . LYS A 1 87 ? 11.168 -0.047 -24.052 1.00 75.44 87 LYS A N 1
ATOM 705 C CA . LYS A 1 87 ? 10.901 1.320 -23.597 1.00 75.44 87 LYS A CA 1
ATOM 706 C C . LYS A 1 87 ? 9.434 1.508 -23.198 1.00 75.44 87 LYS A C 1
ATOM 708 O O . LYS A 1 87 ? 9.166 1.966 -22.091 1.00 75.44 87 LYS A O 1
ATOM 713 N N . GLN A 1 88 ? 8.487 1.100 -24.046 1.00 78.50 88 GLN A N 1
ATOM 714 C CA . GLN A 1 88 ? 7.053 1.229 -23.754 1.00 78.50 88 GLN A CA 1
ATOM 715 C C . GLN A 1 88 ? 6.619 0.418 -22.527 1.00 78.50 88 GLN A C 1
ATOM 717 O O . GLN A 1 88 ? 5.863 0.923 -21.695 1.00 78.50 88 GLN A O 1
ATOM 722 N N . TYR A 1 89 ? 7.095 -0.823 -22.387 1.00 79.06 89 TYR A N 1
ATOM 723 C CA . TYR A 1 89 ? 6.798 -1.652 -21.218 1.00 79.06 89 TYR A CA 1
ATOM 724 C C . TYR A 1 89 ? 7.270 -0.980 -19.925 1.00 79.06 89 TYR A C 1
ATOM 726 O O . TYR A 1 89 ? 6.527 -0.917 -18.941 1.00 79.06 89 TYR A O 1
ATOM 734 N N . HIS A 1 90 ? 8.484 -0.436 -19.935 1.00 77.06 90 HIS A N 1
ATOM 735 C CA . HIS A 1 90 ? 9.061 0.213 -18.768 1.00 77.06 90 HIS A CA 1
ATOM 736 C C . HIS A 1 90 ? 8.397 1.558 -18.441 1.00 77.06 90 HIS A C 1
ATOM 738 O O . HIS A 1 90 ? 8.110 1.808 -17.271 1.00 77.06 90 HIS A O 1
ATOM 744 N N . GLU A 1 91 ? 8.023 2.361 -19.440 1.00 79.69 91 GLU A N 1
ATOM 745 C CA . GLU A 1 91 ? 7.211 3.572 -19.236 1.00 79.69 91 GLU A CA 1
ATOM 746 C C . GLU A 1 91 ? 5.834 3.252 -18.627 1.00 79.69 91 GLU A C 1
ATOM 748 O O . GLU A 1 91 ? 5.359 3.959 -17.732 1.00 79.69 91 GLU A O 1
ATOM 753 N N . LEU A 1 92 ? 5.177 2.177 -19.081 1.00 80.69 92 LEU A N 1
ATOM 754 C CA . LEU A 1 92 ? 3.909 1.718 -18.504 1.00 80.69 92 LEU A CA 1
ATOM 755 C C . LEU A 1 92 ? 4.085 1.220 -17.067 1.00 80.69 92 LEU A C 1
ATOM 757 O O . LEU A 1 92 ? 3.246 1.511 -16.212 1.00 80.69 92 LEU A O 1
ATOM 761 N N . ARG A 1 93 ? 5.178 0.505 -16.782 1.00 78.19 93 ARG A N 1
ATOM 762 C CA . ARG A 1 93 ? 5.508 0.036 -15.432 1.00 78.19 93 ARG A CA 1
ATOM 763 C C . ARG A 1 93 ? 5.752 1.205 -14.473 1.00 78.19 93 ARG A C 1
ATOM 765 O O . ARG A 1 93 ? 5.185 1.194 -13.383 1.00 78.19 93 ARG A O 1
ATOM 772 N N . GLU A 1 94 ? 6.499 2.230 -14.887 1.00 79.50 94 GLU A N 1
ATOM 773 C CA . GLU A 1 94 ? 6.694 3.454 -14.092 1.00 79.50 94 GLU A CA 1
ATOM 774 C C . GLU A 1 94 ? 5.369 4.185 -13.834 1.00 79.50 94 GLU A C 1
ATOM 776 O O . GLU A 1 94 ? 5.093 4.588 -12.702 1.00 79.50 94 GLU A O 1
ATOM 781 N N . LYS A 1 95 ? 4.513 4.330 -14.858 1.00 82.88 95 LYS A N 1
ATOM 782 C CA . LYS A 1 95 ? 3.175 4.930 -14.697 1.00 82.88 95 LYS A CA 1
ATOM 783 C C . LYS A 1 95 ? 2.318 4.150 -13.701 1.00 82.88 95 LYS A C 1
ATOM 785 O O . LYS A 1 95 ? 1.679 4.764 -12.850 1.00 82.88 95 LYS A O 1
ATOM 790 N N . ARG A 1 96 ? 2.324 2.813 -13.774 1.00 81.75 96 ARG A N 1
ATOM 791 C CA . ARG A 1 96 ? 1.595 1.952 -12.831 1.00 81.75 96 ARG A CA 1
ATOM 792 C C . ARG A 1 96 ? 2.076 2.170 -11.397 1.00 81.75 96 ARG A C 1
ATOM 794 O O . ARG A 1 96 ? 1.251 2.379 -10.516 1.00 81.75 96 ARG A O 1
ATOM 801 N N . MET A 1 97 ? 3.392 2.175 -11.178 1.00 79.31 97 MET A N 1
ATOM 802 C CA . MET A 1 97 ? 3.970 2.383 -9.845 1.00 79.31 97 MET A CA 1
ATOM 803 C C . MET A 1 97 ? 3.634 3.765 -9.282 1.00 79.31 97 MET A C 1
ATOM 805 O O . MET A 1 97 ? 3.274 3.867 -8.114 1.00 79.31 97 MET A O 1
ATOM 809 N N . LYS A 1 98 ? 3.687 4.824 -10.101 1.00 81.12 98 LYS A N 1
ATOM 810 C CA . LYS A 1 98 ? 3.284 6.174 -9.668 1.00 81.12 98 LYS A CA 1
ATOM 811 C C . LYS A 1 98 ? 1.822 6.218 -9.231 1.00 81.12 98 LYS A C 1
ATOM 813 O O . LYS A 1 98 ? 1.544 6.710 -8.145 1.00 81.12 98 LYS A O 1
ATOM 818 N N . LEU A 1 99 ? 0.917 5.643 -10.025 1.00 83.06 99 LEU A N 1
ATOM 819 C CA . LEU A 1 99 ? -0.506 5.568 -9.679 1.00 83.06 99 LEU A CA 1
ATOM 820 C C . LEU A 1 99 ? -0.749 4.778 -8.385 1.00 83.06 99 LEU A C 1
ATOM 822 O O . LEU A 1 99 ? -1.558 5.192 -7.559 1.00 83.06 99 LEU A O 1
ATOM 826 N N . GLU A 1 100 ? -0.054 3.654 -8.191 1.00 77.69 100 GLU A N 1
ATOM 827 C CA . GLU A 1 100 ? -0.144 2.858 -6.960 1.00 77.69 100 GLU A CA 1
ATOM 828 C C . GLU A 1 100 ? 0.349 3.654 -5.740 1.00 77.69 100 GLU A C 1
ATOM 830 O O . GLU A 1 100 ? -0.332 3.681 -4.715 1.00 77.69 100 GLU A O 1
ATOM 835 N N . ILE A 1 101 ? 1.479 4.359 -5.860 1.00 80.62 101 ILE A N 1
ATOM 836 C CA . ILE A 1 101 ? 2.025 5.209 -4.791 1.00 80.62 101 ILE A CA 1
ATOM 837 C C . ILE A 1 101 ? 1.078 6.368 -4.468 1.00 80.62 101 ILE A C 1
ATOM 839 O O . ILE A 1 101 ? 0.787 6.597 -3.296 1.00 80.62 101 ILE A O 1
ATOM 843 N N . GLU A 1 102 ? 0.577 7.0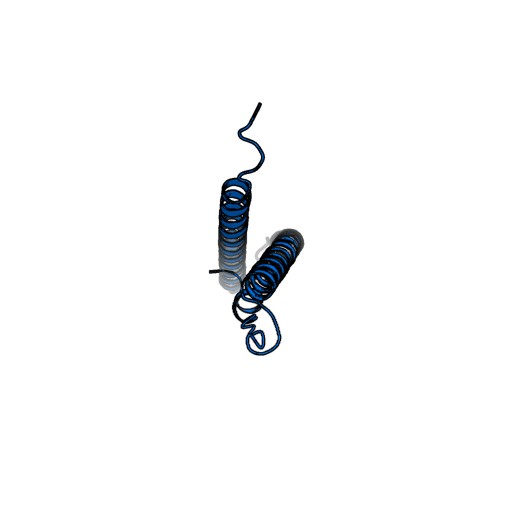88 -5.474 1.00 81.38 102 GLU A N 1
ATOM 844 C CA . GLU A 1 102 ? -0.367 8.197 -5.280 1.00 81.38 102 GLU A CA 1
ATOM 845 C C . GLU A 1 102 ? -1.619 7.730 -4.535 1.00 81.38 102 GLU A C 1
ATOM 847 O O . GLU A 1 102 ? -2.018 8.349 -3.550 1.00 81.38 102 GLU A O 1
ATOM 852 N N . GLN A 1 103 ? -2.202 6.596 -4.931 1.00 79.75 103 GLN A N 1
ATOM 853 C CA . GLN A 1 103 ? -3.359 6.027 -4.235 1.00 79.75 103 GLN A CA 1
ATOM 854 C C . GLN A 1 103 ? -3.045 5.636 -2.789 1.00 79.75 103 GLN A C 1
ATOM 856 O O . GLN A 1 103 ? -3.853 5.885 -1.893 1.00 79.75 103 GLN A O 1
ATOM 861 N N . SER A 1 104 ? -1.880 5.037 -2.545 1.00 76.44 104 SER A N 1
ATOM 862 C CA . SER A 1 104 ? -1.422 4.720 -1.192 1.00 76.44 104 SER A CA 1
ATOM 863 C C . SER A 1 104 ? -1.236 5.974 -0.333 1.00 76.44 104 SER A C 1
ATOM 865 O O . SER A 1 104 ? -1.572 5.957 0.852 1.00 76.44 104 SER A O 1
ATOM 867 N N . LEU A 1 105 ? -0.746 7.071 -0.918 1.00 78.81 105 LEU A N 1
ATOM 868 C CA . LEU A 1 105 ? -0.642 8.363 -0.243 1.00 78.81 105 LEU A CA 1
ATOM 869 C C . LEU A 1 105 ? -2.025 8.938 0.072 1.00 78.81 105 LEU A C 1
ATOM 871 O O . LEU A 1 105 ? -2.242 9.343 1.210 1.00 78.81 105 LEU A O 1
ATOM 875 N N . TYR A 1 106 ? -2.970 8.914 -0.874 1.00 80.25 106 TYR A N 1
ATOM 876 C CA . TYR A 1 106 ? -4.356 9.335 -0.629 1.00 80.25 106 TYR A CA 1
ATOM 877 C C . TYR A 1 106 ? -4.985 8.581 0.546 1.00 80.25 106 TYR A C 1
ATOM 879 O O . TYR A 1 106 ? -5.524 9.215 1.449 1.00 80.25 106 TYR A O 1
ATOM 887 N N . TYR A 1 107 ? -4.829 7.256 0.599 1.00 77.62 107 TYR A N 1
ATOM 888 C CA . TYR A 1 107 ? -5.307 6.452 1.727 1.00 77.62 107 TYR A CA 1
ATOM 889 C C . TYR A 1 107 ? -4.688 6.892 3.065 1.00 77.62 107 TYR A C 1
ATOM 891 O O . TYR A 1 107 ? -5.385 7.026 4.070 1.00 77.62 107 TYR A O 1
ATOM 899 N N . LEU A 1 108 ? -3.374 7.141 3.094 1.00 77.75 108 LEU A N 1
ATOM 900 C CA . LEU A 1 108 ? -2.693 7.627 4.298 1.00 77.75 108 LEU A CA 1
ATOM 901 C C . LEU A 1 108 ? -3.174 9.025 4.715 1.00 77.75 108 LEU A C 1
ATOM 903 O O . LEU A 1 108 ? -3.275 9.291 5.912 1.00 77.75 108 LEU A O 1
ATOM 907 N N . PHE A 1 109 ? -3.476 9.903 3.755 1.00 74.94 109 PHE A N 1
ATOM 908 C CA . PHE A 1 109 ? -4.043 11.222 4.035 1.00 74.94 109 PHE A CA 1
ATOM 909 C C . PHE A 1 109 ? -5.452 11.120 4.622 1.00 74.94 109 PHE A C 1
ATOM 911 O O . PHE A 1 109 ? -5.708 11.746 5.646 1.00 74.9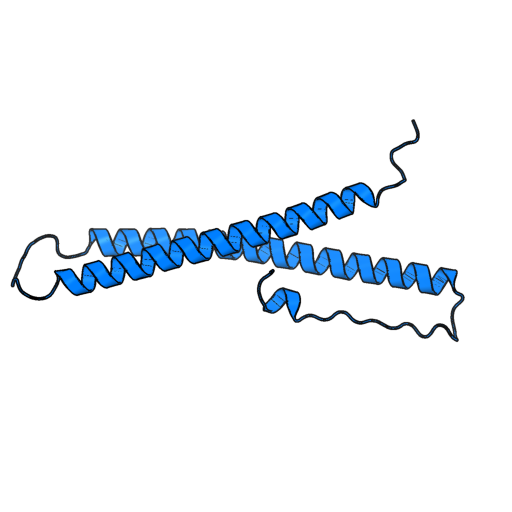4 109 PHE A O 1
ATOM 918 N N . GLU A 1 110 ? -6.331 10.296 4.050 1.00 72.62 110 GLU A N 1
ATOM 919 C CA . GLU A 1 110 ? -7.676 10.056 4.594 1.00 72.62 110 GLU A CA 1
ATOM 920 C C . GLU A 1 110 ? -7.610 9.527 6.034 1.00 72.62 110 GLU A C 1
ATOM 922 O O . GLU A 1 110 ? -8.256 10.068 6.929 1.00 72.62 110 GLU A O 1
ATOM 927 N N . GLN A 1 111 ? -6.744 8.543 6.300 1.00 69.12 111 GLN A N 1
ATOM 928 C CA . GLN A 1 111 ? -6.558 7.995 7.650 1.00 69.12 111 GLN A CA 1
ATOM 929 C C . GLN A 1 111 ? -6.011 9.018 8.659 1.00 69.12 111 GLN A C 1
ATOM 931 O O . GLN A 1 111 ? -6.321 8.924 9.856 1.00 69.12 111 GLN A O 1
ATOM 936 N N . ARG A 1 112 ? -5.210 9.988 8.194 1.00 66.31 112 ARG A N 1
ATOM 937 C CA . ARG A 1 112 ? -4.703 11.102 9.008 1.00 66.31 112 ARG A CA 1
ATOM 938 C C . ARG A 1 112 ? -5.817 12.082 9.365 1.00 66.31 112 ARG A C 1
ATOM 940 O O . ARG A 1 112 ? -5.970 12.381 10.544 1.00 66.31 112 ARG A O 1
ATOM 947 N N . VAL A 1 113 ? -6.614 12.507 8.383 1.00 60.69 113 VAL A N 1
ATOM 948 C CA . VAL A 1 113 ? -7.766 13.401 8.599 1.00 60.69 113 VAL A CA 1
ATOM 949 C C . VAL A 1 113 ? -8.769 12.756 9.559 1.00 60.69 113 VAL A C 1
ATOM 951 O O . VAL A 1 113 ? -9.194 13.389 10.519 1.00 60.69 113 VAL A O 1
ATOM 954 N N . GLU A 1 114 ? -9.059 11.462 9.391 1.00 58.00 114 GLU A N 1
ATOM 955 C CA . GLU A 1 114 ? -9.895 10.704 10.333 1.00 58.00 114 GLU A CA 1
ATOM 956 C C . GLU A 1 114 ? -9.271 10.574 11.735 1.00 58.00 114 GLU A C 1
ATOM 958 O O . GLU A 1 114 ? -9.975 10.307 12.706 1.00 58.00 114 GLU A O 1
ATOM 963 N N . GLY A 1 115 ? -7.944 10.656 11.858 1.00 54.44 115 GLY A N 1
ATOM 964 C CA . GLY A 1 115 ? -7.250 10.660 13.149 1.00 54.44 115 GLY A CA 1
ATOM 965 C C . GLY A 1 115 ? -7.398 11.991 13.880 1.00 54.44 115 GLY A C 1
ATOM 966 O O . GLY A 1 115 ? -7.646 11.989 15.079 1.00 54.44 115 GLY A O 1
ATOM 967 N N . GLU A 1 116 ? -7.319 13.101 13.148 1.00 51.22 116 GLU A N 1
ATOM 968 C CA . GLU A 1 116 ? -7.468 14.460 13.685 1.00 51.22 116 GLU A CA 1
ATOM 969 C C . GLU A 1 116 ? -8.916 14.739 14.126 1.00 51.22 116 GLU A C 1
ATOM 971 O O . GLU A 1 116 ? -9.135 15.297 15.194 1.00 51.22 116 GLU A O 1
ATOM 976 N N . THR A 1 117 ? -9.924 14.252 13.393 1.00 51.12 117 THR A N 1
ATOM 977 C CA . THR A 1 117 ? -11.341 14.418 13.785 1.00 51.12 117 THR A CA 1
ATOM 978 C C . THR A 1 117 ? -11.782 13.565 14.980 1.00 51.12 117 THR A C 1
ATOM 980 O O . THR A 1 117 ? -12.847 13.812 15.536 1.00 51.12 117 THR A O 1
ATOM 983 N N . ASN A 1 118 ? -11.014 12.538 15.362 1.00 47.25 118 ASN A N 1
ATOM 984 C CA . ASN A 1 118 ? -11.333 11.656 16.495 1.00 47.25 118 ASN A CA 1
ATOM 985 C C . ASN A 1 118 ? -10.613 12.058 17.798 1.00 47.25 118 ASN A C 1
ATOM 987 O O . ASN A 1 118 ? -10.673 11.297 18.761 1.00 47.25 118 ASN A O 1
ATOM 991 N N . ASN A 1 119 ? -9.973 13.234 17.844 1.00 45.84 119 ASN A N 1
ATOM 992 C CA . ASN A 1 119 ? -9.426 13.832 19.065 1.00 45.84 119 ASN A CA 1
ATOM 993 C C . ASN A 1 119 ? -10.365 14.949 19.577 1.00 45.84 119 ASN A C 1
ATOM 995 O O . ASN A 1 119 ? -10.138 16.120 19.288 1.00 45.84 119 ASN A O 1
ATOM 999 N N . PRO A 1 120 ? -11.427 14.631 20.340 1.00 45.19 120 PRO A N 1
ATOM 1000 C CA . PRO A 1 120 ? -12.269 15.643 20.980 1.00 45.19 120 PRO A CA 1
ATOM 1001 C C . PRO A 1 120 ? -11.620 16.307 22.215 1.00 45.19 120 PRO A C 1
ATOM 1003 O O . PRO A 1 120 ? -12.286 17.082 22.888 1.00 45.19 120 PRO A O 1
ATOM 1006 N N . GLU A 1 121 ? -10.351 16.026 22.538 1.00 46.25 121 GLU A N 1
ATOM 1007 C CA . GLU A 1 121 ? -9.690 16.519 23.763 1.00 46.25 121 GLU A CA 1
ATOM 1008 C C . GLU A 1 121 ? -8.766 17.742 23.571 1.00 46.25 121 GLU A C 1
ATOM 1010 O O . GLU A 1 121 ? -8.080 18.127 24.512 1.00 46.25 121 GLU A O 1
ATOM 1015 N N . GLU A 1 122 ? -8.745 18.402 22.406 1.00 44.16 122 GLU A N 1
ATOM 1016 C CA . GLU A 1 122 ? -7.902 19.603 22.190 1.00 44.16 122 GLU A CA 1
ATOM 1017 C C . GLU A 1 122 ? -8.675 20.932 22.013 1.00 44.16 122 GLU A C 1
ATOM 1019 O O . GLU A 1 122 ? -8.057 21.955 21.728 1.00 44.16 122 GLU A O 1
ATOM 1024 N N . GLU A 1 123 ? -9.995 20.973 22.246 1.00 39.00 123 GLU A N 1
ATOM 1025 C CA . GLU A 1 123 ? -10.805 22.213 22.158 1.00 39.00 123 GLU A CA 1
ATOM 1026 C C . GLU A 1 123 ? -11.261 22.806 23.514 1.00 39.00 123 GLU A C 1
ATOM 1028 O O . GLU A 1 123 ? -12.236 23.552 23.567 1.00 39.00 123 GLU A O 1
ATOM 1033 N N . GLU A 1 124 ? -10.541 22.563 24.614 1.00 38.50 124 GLU A N 1
ATOM 1034 C CA . GLU A 1 124 ? -10.684 23.380 25.836 1.00 38.50 124 GLU A CA 1
ATOM 1035 C C . GLU A 1 124 ? -9.336 23.957 26.296 1.00 38.50 124 GLU A C 1
ATOM 1037 O O . GLU A 1 124 ? -8.635 23.370 27.121 1.00 38.50 124 GLU A O 1
ATOM 1042 N N . ILE A 1 125 ? -9.000 25.149 25.782 1.00 37.34 125 ILE A N 1
ATOM 1043 C CA . ILE A 1 125 ? -8.219 26.179 26.495 1.00 37.34 125 ILE A CA 1
ATOM 1044 C C . ILE A 1 125 ? -8.875 27.540 26.256 1.00 37.34 125 ILE A C 1
ATOM 1046 O O . ILE A 1 125 ? -9.102 27.882 25.073 1.00 37.34 125 ILE A O 1
#

Radius of gyration: 24.12 Å; chains: 1; bounding box: 48×38×70 Å

Secondary structure (DSSP, 8-state):
---HHHHT--------TTSS-HHHHHHHHHHHHHHHHHHHHHHHHHHHHHHHHHHHHHHHHHHHHHHTS--S-SSTTSHHHHHHHHHHHHHHHHHHHHHHHHHHHHHHHHHHHHHHTT-TTSS--

Foldseek 3Di:
DAPPVLVPPDLDDDDDCVVDPPVVRVVVVVVSVVVNLVVSLVVLVVVLVVLVVVLVVLVVVLVVVVVPQPPDPPDPDPSVVVVVVSVVVSVVVNVVSVVNNVVSVVVNVVSVVVVVVPCPPPPDD

Sequence (125 aa):
MPPKIIDKVDFSFKIDESIINQDEAQAMYNQMRQITKDFRTQAMKLYVQSSARENEILSNEIKGIIERFPNENDDGFYAEPGYAAFKQYHELREKRMKLEIEQSLYYLFEQRVEGETNNPEEEEI

pLDDT: mean 72.39, std 13.61, range [37.34, 90.69]

Organism: NCBI:txid392033